Protein AF-A0A969LHV2-F1 (afdb_monomer_lite)

Foldseek 3Di:
DDDDDPQDDDDPVCLQVDQKDFHAALDPPDTPDIDGDPDDPNDDCPDPSNVVVVVVSVVSSVVRVVVVVPD

Radius of gyration: 13.48 Å; chains: 1; bounding box: 27×20×43 Å

Sequence (71 aa):
MRRGSEGGAYSRETLPLADRIGVMGTKPGSIKEVLDIDLEHPRDCTSTEFVALDRRIKQLVREEVEKLGVT

Structure (mmCIF, N/CA/C/O backbone):
data_AF-A0A969LHV2-F1
#
_entry.id   AF-A0A969LHV2-F1
#
loop_
_atom_site.group_PDB
_atom_site.id
_atom_site.type_symbol
_atom_site.label_atom_id
_atom_site.label_alt_id
_atom_site.label_comp_id
_atom_site.label_asym_id
_atom_site.label_entity_id
_atom_site.label_seq_id
_atom_site.pdbx_PDB_ins_code
_atom_site.Cartn_x
_atom_site.Cartn_y
_atom_site.Cartn_z
_atom_site.occupancy
_atom_site.B_iso_or_equiv
_atom_site.auth_seq_id
_atom_site.auth_comp_id
_atom_site.auth_asym_id
_atom_site.auth_atom_id
_atom_site.pdbx_PDB_model_num
ATOM 1 N N . MET A 1 1 ? -12.610 -6.211 25.312 1.00 36.00 1 MET A N 1
ATOM 2 C CA . MET A 1 1 ? -12.006 -7.068 24.268 1.00 36.00 1 MET A CA 1
ATOM 3 C C . MET A 1 1 ? -11.597 -6.179 23.099 1.00 36.00 1 MET A C 1
ATOM 5 O O . MET A 1 1 ? -12.460 -5.787 22.329 1.00 36.00 1 MET A O 1
ATOM 9 N N . ARG A 1 2 ? -10.327 -5.767 23.002 1.00 47.53 2 ARG A N 1
ATOM 10 C CA . ARG A 1 2 ? -9.811 -5.061 21.817 1.00 47.53 2 ARG A CA 1
ATOM 11 C C . ARG A 1 2 ? -9.013 -6.069 20.999 1.00 47.53 2 ARG A C 1
ATOM 13 O O . ARG A 1 2 ? -7.922 -6.436 21.416 1.00 47.53 2 ARG A O 1
ATOM 20 N N . ARG A 1 3 ? -9.577 -6.563 19.895 1.00 44.28 3 ARG A N 1
ATOM 21 C CA . ARG A 1 3 ? -8.780 -7.251 18.875 1.00 44.28 3 ARG A CA 1
ATOM 22 C C . ARG A 1 3 ? -8.309 -6.200 17.886 1.00 44.28 3 ARG A C 1
ATOM 24 O O . ARG A 1 3 ? -9.129 -5.440 17.381 1.00 44.28 3 ARG A O 1
ATOM 31 N N . GLY A 1 4 ? -6.990 -6.126 17.726 1.00 42.91 4 GLY A N 1
ATOM 32 C CA . GLY A 1 4 ? -6.331 -5.245 16.779 1.00 42.91 4 GLY A CA 1
ATOM 33 C C . GLY A 1 4 ? -6.884 -5.482 15.384 1.00 42.91 4 GLY A C 1
ATOM 34 O O . GLY A 1 4 ? -6.990 -6.620 14.933 1.00 42.91 4 GLY A O 1
ATOM 35 N N . SER A 1 5 ? -7.282 -4.392 14.747 1.00 47.94 5 SER A N 1
ATOM 36 C CA . SER A 1 5 ? -7.559 -4.348 13.325 1.00 47.94 5 SER A CA 1
ATOM 37 C C . SER A 1 5 ? -6.228 -4.594 12.624 1.00 47.94 5 SER A C 1
ATOM 39 O O . SER A 1 5 ? -5.351 -3.733 12.656 1.00 47.94 5 SER A O 1
ATOM 41 N N . GLU A 1 6 ? -6.047 -5.782 12.059 1.00 46.81 6 GLU A N 1
ATOM 42 C CA . GLU A 1 6 ? -4.954 -6.057 11.133 1.00 46.81 6 GLU A CA 1
ATOM 43 C C . GLU A 1 6 ? -5.160 -5.123 9.936 1.00 46.81 6 GLU A C 1
ATOM 45 O O . GLU A 1 6 ? -6.009 -5.358 9.076 1.00 46.81 6 GLU A O 1
ATOM 50 N N . GLY A 1 7 ? -4.470 -3.979 9.951 1.00 48.62 7 GLY A N 1
ATOM 51 C CA . GLY A 1 7 ? -4.401 -3.089 8.803 1.00 48.62 7 GLY A CA 1
ATOM 52 C C . GLY A 1 7 ? -3.875 -3.912 7.638 1.00 48.62 7 GLY A C 1
ATOM 53 O O . GLY A 1 7 ? -2.799 -4.493 7.750 1.00 48.62 7 GLY A O 1
ATOM 54 N N . GLY A 1 8 ? -4.679 -4.031 6.578 1.00 56.09 8 GLY A N 1
ATOM 55 C CA . GLY A 1 8 ? -4.395 -4.899 5.440 1.00 56.09 8 GLY A CA 1
ATOM 56 C C . GLY A 1 8 ? -2.976 -4.675 4.928 1.00 56.09 8 GLY A C 1
ATOM 57 O O . GLY A 1 8 ? -2.668 -3.626 4.364 1.00 56.09 8 GLY A O 1
ATOM 58 N N . ALA A 1 9 ? -2.105 -5.651 5.169 1.00 58.47 9 ALA A N 1
ATOM 59 C CA . ALA A 1 9 ? -0.731 -5.611 4.710 1.00 58.47 9 ALA A CA 1
ATOM 60 C C . ALA A 1 9 ? -0.710 -6.020 3.235 1.00 58.47 9 ALA A C 1
ATOM 62 O O . ALA A 1 9 ? -1.095 -7.136 2.891 1.00 58.47 9 ALA A O 1
ATOM 63 N N . TYR A 1 10 ? -0.271 -5.116 2.360 1.00 69.31 10 TYR A N 1
ATOM 64 C CA . TYR A 1 10 ? 0.133 -5.491 1.010 1.00 69.31 10 TYR A CA 1
ATOM 65 C C . TYR A 1 10 ? 1.627 -5.821 1.044 1.00 69.31 10 TYR A C 1
ATOM 67 O O . TYR A 1 10 ? 2.436 -5.045 1.559 1.00 69.31 10 TYR A O 1
ATOM 75 N N . SER A 1 11 ? 2.002 -6.972 0.493 1.00 70.94 11 SER A N 1
ATOM 76 C CA . SER A 1 11 ? 3.404 -7.346 0.320 1.00 70.94 11 SER A CA 1
ATOM 77 C C . SER A 1 11 ? 3.847 -7.014 -1.101 1.00 70.94 11 SER A C 1
ATOM 79 O O . SER A 1 11 ? 3.117 -7.237 -2.067 1.00 70.94 11 SER A O 1
ATOM 81 N N . ARG A 1 12 ? 5.074 -6.509 -1.254 1.00 77.75 12 ARG A N 1
ATOM 82 C CA . ARG A 1 12 ? 5.649 -6.181 -2.573 1.00 77.75 12 ARG A CA 1
ATOM 83 C C . ARG A 1 12 ? 5.767 -7.406 -3.489 1.00 77.75 12 ARG A C 1
ATOM 85 O O . ARG A 1 12 ? 5.759 -7.260 -4.704 1.00 77.75 12 ARG A O 1
ATOM 92 N N . GLU A 1 13 ? 5.848 -8.601 -2.913 1.00 78.62 13 GLU A N 1
ATOM 93 C CA . GLU A 1 13 ? 5.814 -9.879 -3.638 1.00 78.62 13 GLU A CA 1
ATOM 94 C C . GLU A 1 13 ? 4.424 -10.243 -4.191 1.00 78.62 13 GLU A C 1
ATOM 96 O O . GLU A 1 13 ? 4.332 -10.998 -5.151 1.00 78.62 13 GLU A O 1
ATOM 101 N N . THR A 1 14 ? 3.345 -9.673 -3.643 1.00 78.81 14 THR A N 1
ATOM 102 C CA . THR A 1 14 ? 1.962 -9.940 -4.074 1.00 78.81 14 THR A CA 1
ATOM 103 C C . THR A 1 14 ? 1.534 -9.056 -5.247 1.00 78.81 14 THR A C 1
ATOM 105 O O . THR A 1 14 ? 0.750 -9.488 -6.086 1.00 78.81 14 THR A O 1
ATOM 108 N N . LEU A 1 15 ? 2.072 -7.835 -5.347 1.00 79.25 15 LEU A N 1
ATOM 109 C CA . LEU A 1 15 ? 1.760 -6.877 -6.417 1.00 79.25 15 LEU A CA 1
ATOM 110 C C . LEU A 1 15 ? 1.941 -7.418 -7.851 1.00 79.25 15 LEU A C 1
ATOM 112 O O . LEU A 1 15 ? 1.041 -7.204 -8.663 1.00 79.25 15 LEU A O 1
ATOM 116 N N . PRO A 1 16 ? 3.044 -8.110 -8.208 1.00 81.12 16 PRO A N 1
ATOM 117 C CA . PRO A 1 16 ? 3.221 -8.602 -9.576 1.00 81.12 16 PRO A CA 1
ATOM 118 C C . PRO A 1 16 ? 2.266 -9.741 -9.954 1.00 81.12 16 PRO A C 1
ATOM 120 O O . PRO A 1 16 ? 2.112 -9.997 -11.140 1.00 81.12 16 PRO A O 1
ATOM 123 N N . LEU A 1 17 ? 1.636 -10.402 -8.976 1.00 82.81 17 LEU A N 1
ATOM 124 C CA . LEU A 1 17 ? 0.707 -11.522 -9.183 1.00 82.81 17 LEU A CA 1
ATOM 125 C C . LEU A 1 17 ? -0.768 -11.091 -9.163 1.00 82.81 17 LEU A C 1
ATOM 127 O O . LEU A 1 17 ? -1.652 -11.898 -9.437 1.00 82.81 17 LEU A O 1
ATOM 131 N N . ALA A 1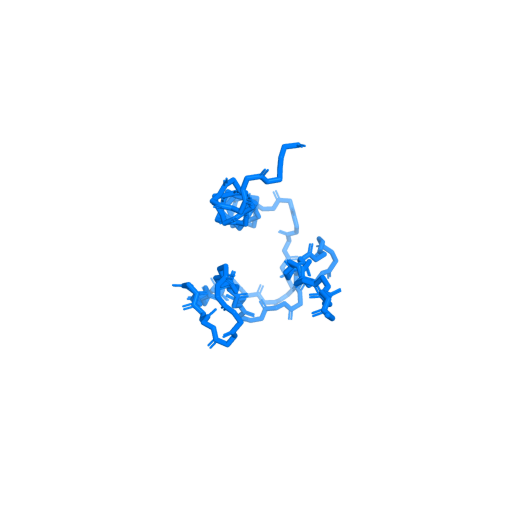 18 ? -1.050 -9.854 -8.757 1.00 83.38 18 ALA A N 1
ATOM 132 C CA . ALA A 1 18 ? -2.407 -9.388 -8.529 1.00 83.38 18 ALA A CA 1
ATOM 133 C C . ALA A 1 18 ? -3.006 -8.750 -9.792 1.00 83.38 18 ALA A C 1
ATOM 135 O O . ALA A 1 18 ? -2.545 -7.704 -10.252 1.00 83.38 18 AL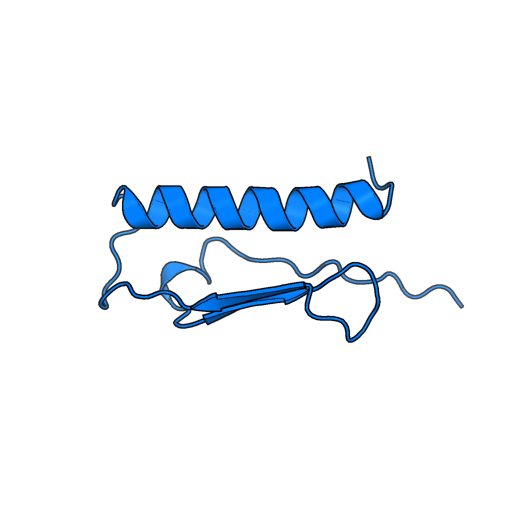A A O 1
ATOM 136 N N . ASP A 1 19 ? -4.103 -9.317 -10.290 1.00 85.25 19 ASP A N 1
ATOM 137 C CA . ASP A 1 19 ? -4.980 -8.659 -11.270 1.00 85.25 19 ASP A CA 1
ATOM 138 C C . ASP A 1 19 ? -5.781 -7.513 -10.638 1.00 85.25 19 ASP A C 1
ATOM 140 O O . ASP A 1 19 ? -6.088 -6.517 -11.288 1.00 85.25 19 ASP A O 1
ATOM 144 N N . ARG A 1 20 ? -6.110 -7.633 -9.345 1.00 86.75 20 ARG A N 1
ATOM 145 C CA . ARG A 1 20 ? -6.880 -6.633 -8.598 1.00 86.75 20 ARG A CA 1
ATOM 146 C C . ARG A 1 20 ? -6.384 -6.482 -7.175 1.00 86.75 20 ARG A C 1
ATOM 148 O O . ARG A 1 20 ? -6.047 -7.465 -6.518 1.00 86.75 20 ARG A O 1
ATOM 155 N N . ILE A 1 21 ? -6.406 -5.249 -6.680 1.00 86.31 21 ILE A N 1
ATOM 156 C CA . ILE A 1 21 ? -5.958 -4.907 -5.329 1.00 86.31 21 ILE A CA 1
ATOM 157 C C . ILE A 1 21 ? -7.072 -4.153 -4.610 1.00 86.31 21 ILE A C 1
ATOM 159 O O . ILE A 1 21 ? -7.435 -3.044 -4.989 1.00 86.31 21 ILE A O 1
ATOM 163 N N . GLY A 1 22 ? -7.614 -4.757 -3.553 1.00 86.50 22 GLY A N 1
ATOM 164 C CA . GLY A 1 22 ? -8.567 -4.102 -2.661 1.00 86.50 22 GLY A CA 1
ATOM 165 C C . GLY A 1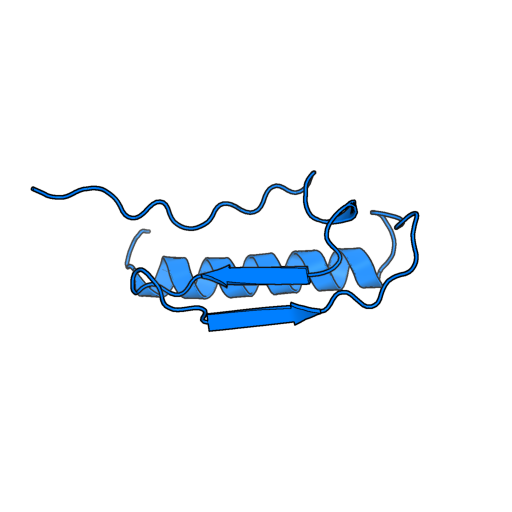 22 ? -7.848 -3.372 -1.529 1.00 86.50 22 GLY A C 1
ATOM 166 O O . GLY A 1 22 ? -7.141 -3.995 -0.741 1.00 86.50 22 GLY A O 1
ATOM 167 N N . VAL A 1 23 ? -8.053 -2.062 -1.418 1.00 84.50 23 VAL A N 1
ATOM 168 C CA . VAL A 1 23 ? -7.611 -1.260 -0.274 1.00 84.50 23 VAL A CA 1
ATOM 169 C C . VAL A 1 23 ? -8.717 -1.267 0.773 1.00 84.50 23 VAL A C 1
ATOM 171 O O . VAL A 1 23 ? -9.803 -0.719 0.566 1.00 84.50 23 VAL A O 1
ATOM 174 N N . MET A 1 24 ? -8.437 -1.892 1.913 1.00 84.94 24 MET A N 1
ATOM 175 C CA . MET A 1 24 ? -9.362 -1.928 3.042 1.00 84.94 24 MET A CA 1
ATOM 176 C C . MET A 1 24 ? -9.364 -0.581 3.761 1.00 84.94 24 MET A C 1
ATOM 178 O O . MET A 1 24 ? -8.312 -0.011 4.043 1.00 84.94 24 MET A O 1
ATOM 182 N N . GLY A 1 25 ? -10.559 -0.072 4.048 1.00 80.44 25 GLY A N 1
ATOM 183 C CA . GLY A 1 25 ? -10.731 1.132 4.845 1.00 80.44 25 GLY A CA 1
ATOM 184 C C . GLY A 1 25 ? -10.577 0.861 6.342 1.00 80.44 25 GLY A C 1
ATOM 185 O O . GLY A 1 25 ? -10.547 -0.277 6.808 1.00 80.44 25 GLY A O 1
ATOM 186 N N . THR A 1 26 ? -10.549 1.937 7.122 1.00 79.56 26 THR A N 1
ATOM 187 C CA . THR A 1 26 ? -10.387 1.898 8.589 1.00 79.56 26 THR A CA 1
ATOM 188 C C . THR A 1 26 ? -11.523 1.206 9.352 1.00 79.56 26 THR A C 1
ATOM 190 O O . THR A 1 26 ? -11.335 0.770 10.489 1.00 79.56 26 THR A O 1
ATOM 193 N N . LYS A 1 27 ? -12.712 1.099 8.748 1.00 78.00 27 LYS A N 1
ATOM 194 C CA . LYS A 1 27 ? -13.843 0.350 9.305 1.00 78.00 27 LYS A CA 1
ATOM 195 C C . LYS A 1 27 ? -13.778 -1.112 8.844 1.00 78.00 27 LYS A C 1
ATOM 197 O O . LYS A 1 27 ? -13.698 -1.352 7.639 1.00 78.00 27 LYS A O 1
ATOM 202 N N . PRO A 1 28 ? -13.881 -2.093 9.759 1.00 76.06 28 PRO A N 1
ATOM 203 C CA . PRO A 1 28 ? -13.908 -3.500 9.378 1.00 76.06 28 PRO A CA 1
ATOM 204 C C . PRO A 1 28 ? -15.061 -3.766 8.402 1.00 76.06 28 PRO A C 1
ATOM 206 O O . PRO A 1 28 ? -16.181 -3.303 8.610 1.00 76.06 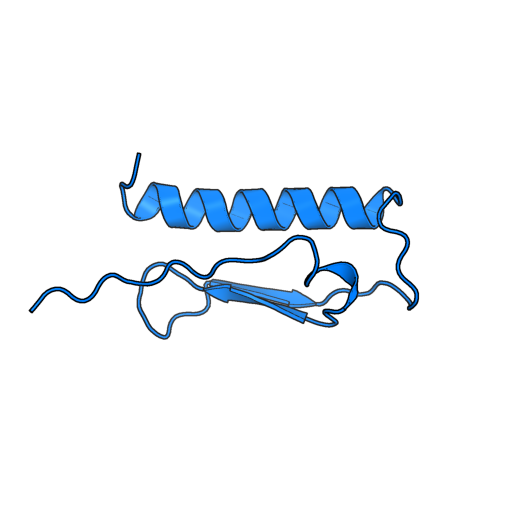28 PRO A O 1
ATOM 209 N N . GLY A 1 29 ? -14.767 -4.482 7.316 1.00 77.25 29 GLY A N 1
ATOM 210 C CA . GLY A 1 29 ? -15.727 -4.773 6.247 1.00 77.25 29 GLY A CA 1
ATOM 211 C C . GLY A 1 29 ? -15.961 -3.634 5.247 1.00 77.25 29 GLY A C 1
ATOM 212 O O . GLY A 1 29 ? -16.765 -3.803 4.337 1.00 77.25 29 GLY A O 1
ATOM 213 N N . SER A 1 30 ? -15.280 -2.489 5.380 1.00 80.00 30 SER A N 1
ATOM 214 C CA . SER A 1 30 ? -15.336 -1.414 4.382 1.00 80.00 30 SER A CA 1
ATOM 215 C C . SER A 1 30 ? -14.150 -1.492 3.425 1.00 80.00 30 SER A C 1
ATOM 217 O O . SER A 1 30 ? -12.999 -1.512 3.854 1.00 80.00 30 SER A O 1
ATOM 219 N N . ILE A 1 31 ? -14.435 -1.487 2.125 1.00 83.75 31 ILE A N 1
ATOM 220 C CA . ILE A 1 31 ? -13.431 -1.352 1.067 1.00 83.75 31 ILE A CA 1
ATOM 221 C C . ILE A 1 31 ? -13.387 0.125 0.683 1.00 83.75 31 ILE A C 1
ATOM 223 O O . ILE A 1 31 ? -14.424 0.700 0.355 1.00 83.75 31 ILE A O 1
ATOM 227 N N . LYS A 1 32 ? -12.209 0.749 0.755 1.00 82.81 32 LYS A N 1
ATOM 228 C CA . LYS A 1 32 ? -12.024 2.140 0.324 1.00 82.81 32 LYS A CA 1
ATOM 229 C C . LYS A 1 32 ? -12.006 2.230 -1.193 1.00 82.81 32 LYS A C 1
ATOM 231 O O . LYS A 1 32 ? -12.702 3.056 -1.769 1.00 82.81 32 LYS A O 1
ATOM 236 N N . GLU A 1 33 ? -11.177 1.404 -1.818 1.00 86.06 33 GLU A N 1
ATOM 237 C CA . GLU A 1 33 ? -10.943 1.440 -3.256 1.00 86.06 33 GLU A CA 1
ATOM 238 C C . GLU A 1 33 ? -10.535 0.049 -3.741 1.00 86.06 33 GLU A C 1
ATOM 240 O O . GLU A 1 33 ? -9.827 -0.673 -3.040 1.00 86.06 33 GLU A O 1
ATOM 245 N N . VAL A 1 34 ? -10.983 -0.328 -4.935 1.00 88.56 34 VAL A N 1
ATOM 246 C CA . VAL A 1 34 ? -10.482 -1.504 -5.651 1.00 88.56 34 VAL A CA 1
ATOM 247 C C . VAL A 1 34 ? -9.735 -0.997 -6.872 1.00 88.56 34 VAL A C 1
ATOM 249 O O . VAL A 1 34 ? -10.301 -0.288 -7.700 1.00 88.56 34 VAL A O 1
ATOM 252 N N . LEU A 1 35 ? -8.459 -1.344 -6.959 1.00 87.12 35 LEU A N 1
ATOM 253 C CA . LEU A 1 35 ? -7.587 -1.024 -8.076 1.00 87.12 35 LEU A CA 1
ATOM 254 C C . LEU A 1 35 ? -7.589 -2.210 -9.035 1.00 87.12 35 LEU A C 1
ATOM 256 O O . LEU A 1 35 ? -7.167 -3.305 -8.659 1.00 87.12 35 LEU A O 1
ATOM 260 N N . ASP A 1 36 ? -8.075 -1.987 -10.249 1.00 87.38 36 ASP A N 1
ATOM 261 C CA . ASP A 1 36 ? -7.906 -2.924 -11.356 1.00 87.38 36 ASP A CA 1
ATOM 262 C C . ASP A 1 36 ? -6.533 -2.678 -11.980 1.00 87.38 36 ASP A C 1
ATOM 264 O O . ASP A 1 36 ? -6.168 -1.525 -12.238 1.00 87.38 36 ASP A O 1
ATOM 268 N N . ILE A 1 37 ? -5.730 -3.734 -12.107 1.00 85.38 37 ILE A N 1
ATOM 269 C CA . ILE A 1 37 ? -4.379 -3.603 -12.629 1.00 85.38 37 ILE A CA 1
ATOM 270 C C . ILE A 1 37 ? -4.364 -4.079 -14.074 1.00 85.38 37 ILE A C 1
ATOM 272 O O . ILE A 1 37 ? -4.222 -5.269 -14.339 1.00 85.38 37 ILE A O 1
ATOM 276 N N . ASP A 1 38 ? -4.452 -3.127 -14.994 1.00 83.06 38 ASP A N 1
ATOM 277 C CA . ASP A 1 38 ? -4.381 -3.356 -16.438 1.00 83.06 38 ASP A CA 1
ATOM 278 C C . ASP A 1 38 ? -2.916 -3.387 -16.902 1.00 83.06 38 ASP A C 1
ATOM 280 O O . ASP A 1 38 ? -2.404 -2.481 -17.551 1.00 83.06 38 ASP A O 1
ATOM 284 N N . LEU A 1 39 ? -2.177 -4.399 -16.452 1.00 81.12 39 LEU A N 1
ATOM 285 C CA . LEU A 1 39 ? -0.800 -4.645 -16.884 1.00 81.12 39 LEU A CA 1
ATOM 286 C C . LEU A 1 39 ? -0.678 -6.110 -17.312 1.00 81.12 39 LEU A C 1
ATOM 288 O O . LEU A 1 39 ? -1.035 -7.015 -16.551 1.00 81.12 39 LEU A O 1
ATOM 292 N N . GLU A 1 40 ? -0.158 -6.353 -18.512 1.00 79.38 40 GLU A N 1
ATOM 293 C CA . GLU A 1 40 ? 0.004 -7.705 -19.059 1.00 79.38 40 GLU A CA 1
ATOM 294 C C . GLU A 1 40 ? 1.051 -8.526 -18.287 1.00 79.38 40 GLU A C 1
ATOM 296 O O . GLU A 1 40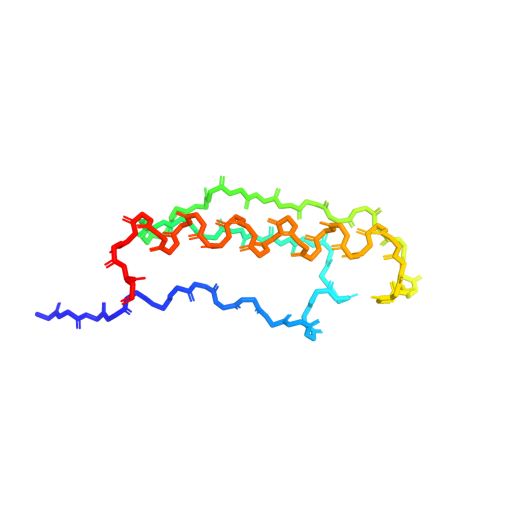 ? 2.068 -8.013 -17.815 1.00 79.38 40 GLU A O 1
ATOM 301 N N . HIS A 1 41 ? 0.785 -9.827 -18.137 1.00 77.69 41 HIS A N 1
ATOM 302 C CA . HIS A 1 41 ? 1.717 -10.774 -17.525 1.00 77.69 41 HIS A CA 1
ATOM 303 C C . HIS A 1 41 ? 2.747 -11.281 -18.554 1.00 77.69 41 HIS A C 1
ATOM 305 O O . HIS A 1 41 ? 2.364 -11.561 -19.691 1.00 77.69 41 HIS A O 1
ATOM 311 N N . PRO A 1 42 ? 4.018 -11.518 -18.163 1.00 79.19 42 PRO A N 1
ATOM 312 C CA . PRO A 1 42 ? 4.622 -11.282 -16.848 1.00 79.19 42 PRO A CA 1
ATOM 313 C C . PRO A 1 42 ? 4.969 -9.803 -16.629 1.00 79.19 42 PRO A C 1
ATOM 315 O O . PRO A 1 42 ? 5.607 -9.172 -17.469 1.00 79.19 42 PRO A O 1
ATOM 318 N N . ARG A 1 43 ? 4.591 -9.255 -15.470 1.00 79.81 43 ARG A N 1
ATOM 319 C CA . ARG A 1 43 ? 4.823 -7.838 -15.177 1.00 79.81 43 ARG A CA 1
ATOM 320 C C . ARG A 1 43 ? 6.268 -7.571 -14.811 1.00 79.81 43 ARG A C 1
ATOM 322 O O . ARG A 1 43 ? 6.830 -8.208 -13.919 1.00 79.81 43 ARG A O 1
ATOM 329 N N . ASP A 1 44 ? 6.833 -6.559 -15.449 1.00 81.06 44 ASP A N 1
ATOM 330 C CA . ASP A 1 44 ? 8.165 -6.089 -15.125 1.00 81.06 44 ASP A CA 1
ATOM 331 C C . ASP A 1 44 ? 8.112 -5.135 -13.918 1.00 81.06 44 ASP A C 1
ATOM 333 O O . ASP A 1 44 ? 7.535 -4.047 -13.964 1.00 81.06 44 ASP A O 1
ATOM 337 N N . CYS A 1 45 ? 8.724 -5.555 -12.807 1.00 78.06 45 CYS A N 1
ATOM 338 C CA . CYS A 1 45 ? 8.726 -4.805 -11.544 1.00 78.06 45 CYS A CA 1
ATOM 339 C C . CYS A 1 45 ? 9.543 -3.501 -11.609 1.00 78.06 45 CYS A C 1
ATOM 341 O O . CYS A 1 45 ? 9.523 -2.717 -10.658 1.00 78.06 45 CYS A O 1
ATOM 343 N N . THR A 1 46 ? 10.303 -3.292 -12.687 1.00 81.69 46 THR A N 1
ATOM 344 C CA . THR A 1 46 ? 11.119 -2.093 -12.915 1.00 81.69 46 THR A CA 1
ATOM 345 C C . THR A 1 46 ? 10.448 -1.096 -13.855 1.00 81.69 46 THR A C 1
ATOM 347 O O . THR A 1 46 ? 10.910 0.039 -13.974 1.00 81.69 46 THR A O 1
ATOM 350 N N . SER A 1 47 ? 9.332 -1.482 -14.476 1.00 85.38 47 SER A N 1
ATOM 351 C CA . SER A 1 47 ? 8.580 -0.629 -15.382 1.00 85.38 47 SER A CA 1
ATOM 352 C C . SER A 1 47 ? 7.966 0.553 -14.649 1.00 85.38 47 SER A C 1
ATOM 354 O O . SER A 1 47 ? 7.472 0.437 -13.525 1.00 85.38 47 SER A O 1
ATOM 356 N N . THR A 1 48 ? 7.960 1.702 -15.321 1.00 88.00 48 THR A N 1
ATOM 357 C CA . THR A 1 48 ? 7.438 2.962 -14.782 1.00 88.00 48 THR A CA 1
ATOM 358 C C . THR A 1 48 ? 6.000 2.821 -14.288 1.00 88.00 48 THR A C 1
ATOM 360 O O . THR A 1 48 ? 5.689 3.294 -13.196 1.00 88.00 48 THR A O 1
ATOM 363 N N . GLU A 1 49 ? 5.159 2.098 -15.031 1.00 85.44 49 GLU A N 1
ATOM 364 C CA . GLU A 1 49 ? 3.759 1.850 -14.671 1.00 85.44 49 GLU A CA 1
ATOM 365 C C . GLU A 1 49 ? 3.630 1.068 -13.356 1.00 85.44 49 GLU A C 1
ATOM 367 O O . GLU A 1 49 ? 2.838 1.426 -12.483 1.00 85.44 49 GLU A O 1
ATOM 372 N N . PHE A 1 50 ? 4.467 0.044 -13.160 1.00 86.25 50 PHE A N 1
ATOM 373 C CA . PHE A 1 50 ? 4.474 -0.749 -11.931 1.00 86.25 50 PHE A CA 1
ATOM 374 C C . PHE A 1 50 ? 4.949 0.077 -10.731 1.00 86.25 50 PHE A C 1
ATOM 376 O O . PHE A 1 50 ? 4.355 0.023 -9.654 1.00 86.25 50 PHE A O 1
ATOM 383 N N . VAL A 1 51 ? 5.993 0.889 -10.913 1.00 88.56 51 VAL A N 1
ATOM 384 C CA . VAL A 1 51 ? 6.501 1.785 -9.863 1.00 88.56 51 VAL A CA 1
ATOM 385 C C . VAL A 1 51 ? 5.465 2.853 -9.500 1.00 88.56 51 VAL A C 1
ATOM 387 O O . VAL A 1 51 ? 5.309 3.187 -8.323 1.00 88.56 51 VAL A O 1
ATOM 390 N N . ALA A 1 52 ? 4.742 3.390 -10.485 1.00 89.25 52 ALA A N 1
ATOM 391 C CA . ALA A 1 52 ? 3.658 4.341 -10.256 1.00 89.25 52 ALA A CA 1
ATOM 392 C C . ALA A 1 52 ? 2.504 3.698 -9.473 1.00 89.25 52 ALA A C 1
ATOM 394 O O . ALA A 1 52 ? 2.013 4.286 -8.505 1.00 89.25 52 ALA A O 1
ATOM 395 N N . LEU A 1 53 ? 2.128 2.470 -9.835 1.00 87.62 53 LEU A N 1
ATOM 396 C CA . LEU A 1 53 ? 1.112 1.696 -9.133 1.00 87.62 53 LEU A CA 1
ATOM 397 C C . LEU A 1 53 ? 1.506 1.401 -7.680 1.00 87.62 53 LEU A C 1
ATOM 399 O O . LEU A 1 53 ? 0.726 1.676 -6.768 1.00 87.62 53 LEU A O 1
ATOM 403 N N . ASP A 1 54 ? 2.717 0.885 -7.451 1.00 87.44 54 ASP A N 1
ATOM 404 C CA . ASP A 1 54 ? 3.241 0.612 -6.109 1.00 87.44 54 ASP A CA 1
ATOM 405 C C . ASP A 1 54 ? 3.192 1.877 -5.242 1.00 87.44 54 ASP A C 1
ATOM 407 O O . ASP A 1 54 ? 2.652 1.844 -4.134 1.00 87.44 54 ASP A O 1
ATOM 411 N N . ARG A 1 55 ? 3.653 3.021 -5.766 1.00 89.81 55 ARG A N 1
ATOM 412 C CA . ARG A 1 55 ? 3.585 4.313 -5.065 1.00 89.81 55 ARG A CA 1
ATOM 413 C C . ARG A 1 55 ? 2.153 4.721 -4.728 1.00 89.81 55 ARG A C 1
ATOM 415 O O . ARG A 1 55 ? 1.910 5.163 -3.604 1.00 89.81 55 ARG A O 1
ATOM 422 N N . ARG A 1 56 ? 1.209 4.556 -5.661 1.00 89.38 56 ARG A N 1
ATOM 423 C CA . ARG A 1 56 ? -0.211 4.859 -5.427 1.00 89.38 56 ARG A CA 1
ATOM 424 C C . ARG A 1 56 ? -0.774 4.009 -4.288 1.00 89.38 56 ARG A C 1
ATOM 426 O O . ARG A 1 56 ? -1.417 4.546 -3.391 1.00 89.38 56 ARG A O 1
ATOM 433 N N . ILE A 1 57 ? -0.494 2.708 -4.281 1.00 87.75 57 ILE A N 1
ATOM 434 C CA . ILE A 1 57 ? -0.953 1.788 -3.229 1.00 87.75 57 ILE A CA 1
ATOM 435 C C . ILE A 1 57 ? -0.345 2.168 -1.878 1.00 87.75 57 ILE A C 1
ATOM 437 O O . ILE A 1 57 ? -1.075 2.274 -0.891 1.00 87.75 57 ILE A O 1
ATOM 441 N N . LYS A 1 58 ? 0.969 2.440 -1.836 1.00 87.00 58 LYS A N 1
ATOM 442 C CA . LYS A 1 58 ? 1.660 2.906 -0.622 1.00 87.00 58 LYS A CA 1
ATOM 443 C C . LYS A 1 58 ? 0.967 4.132 -0.034 1.00 87.00 58 LYS A C 1
ATOM 445 O O . LYS A 1 58 ? 0.751 4.192 1.174 1.00 87.00 58 LYS A O 1
ATOM 450 N N . GLN A 1 59 ? 0.620 5.094 -0.888 1.00 89.31 59 GLN A N 1
ATOM 451 C CA . GLN A 1 59 ? -0.047 6.319 -0.474 1.00 89.31 59 GLN A CA 1
ATOM 452 C C . GLN A 1 59 ? -1.451 6.040 0.069 1.00 89.31 59 GLN A C 1
ATOM 454 O O . GLN A 1 59 ? -1.764 6.483 1.168 1.00 89.31 59 GLN A O 1
ATOM 459 N N . LEU A 1 60 ? -2.262 5.253 -0.643 1.00 87.25 60 LEU A N 1
ATOM 460 C CA . LEU A 1 60 ? -3.619 4.913 -0.209 1.00 87.25 60 LEU A CA 1
ATOM 461 C C . LEU A 1 60 ? -3.626 4.218 1.153 1.00 87.25 60 LEU A C 1
ATOM 463 O O . LEU A 1 60 ? -4.446 4.555 2.004 1.00 87.25 60 LEU A O 1
ATOM 467 N N . VAL A 1 61 ? -2.703 3.279 1.368 1.00 85.06 61 VAL A N 1
ATOM 468 C CA . VAL A 1 61 ? -2.555 2.574 2.647 1.00 85.06 61 VAL A CA 1
ATOM 469 C C . VAL A 1 61 ? -2.083 3.527 3.737 1.00 85.06 61 VAL A C 1
ATOM 471 O O . VAL A 1 61 ? -2.653 3.526 4.825 1.00 85.06 61 VAL A O 1
ATOM 474 N N . ARG A 1 62 ? -1.093 4.380 3.448 1.00 85.31 62 ARG A N 1
ATOM 475 C CA . ARG A 1 62 ? -0.622 5.400 4.390 1.00 85.31 62 ARG A CA 1
ATOM 476 C C . ARG A 1 62 ? -1.761 6.318 4.833 1.00 85.31 62 ARG A C 1
ATOM 478 O O . ARG A 1 62 ? -1.930 6.499 6.031 1.00 85.31 62 ARG A O 1
ATOM 485 N N . GLU A 1 63 ? -2.564 6.831 3.904 1.00 86.44 63 GLU A N 1
ATOM 486 C CA . GLU A 1 63 ? -3.713 7.685 4.228 1.00 86.44 63 GLU A CA 1
ATOM 487 C C . GLU A 1 63 ? -4.701 6.989 5.176 1.00 86.44 63 GLU A C 1
ATOM 489 O O . GLU A 1 63 ? -5.280 7.624 6.060 1.00 86.44 63 GLU A O 1
ATOM 494 N N . GLU A 1 64 ? -4.914 5.681 5.003 1.00 84.25 64 GLU A N 1
ATOM 495 C CA . GLU A 1 64 ? -5.796 4.916 5.887 1.00 84.25 64 GLU A CA 1
ATOM 496 C C . GLU A 1 64 ? -5.170 4.667 7.262 1.00 84.25 64 GLU A C 1
ATOM 498 O O . GLU A 1 64 ? -5.873 4.751 8.268 1.00 84.25 64 GLU A O 1
ATOM 503 N N . VAL A 1 65 ? -3.858 4.435 7.332 1.00 81.69 65 VAL A N 1
ATOM 504 C CA . VAL A 1 65 ? -3.126 4.317 8.603 1.00 81.69 65 VAL A CA 1
ATOM 505 C C . VAL A 1 65 ? -3.107 5.651 9.358 1.00 81.69 65 VAL A C 1
ATOM 507 O O . VAL A 1 65 ? -3.372 5.677 10.559 1.00 81.69 65 VAL A O 1
ATOM 510 N N . GLU A 1 66 ? -2.891 6.773 8.667 1.00 83.44 66 GLU A N 1
ATOM 511 C CA . GLU A 1 66 ? -2.900 8.118 9.261 1.00 83.44 66 GLU A CA 1
ATOM 512 C C . GLU A 1 66 ? -4.271 8.458 9.867 1.00 83.44 66 GLU A C 1
ATOM 514 O O . GLU A 1 66 ? -4.348 8.997 10.971 1.00 83.44 66 GLU A O 1
ATOM 519 N N . LYS A 1 67 ? -5.373 8.058 9.216 1.00 78.19 67 LYS A N 1
ATOM 520 C CA . LYS A 1 67 ? -6.732 8.201 9.777 1.00 78.19 67 LYS A CA 1
ATOM 521 C C . LYS A 1 67 ? -6.959 7.395 11.056 1.00 78.19 67 LYS A C 1
ATOM 523 O O . LYS A 1 67 ? -7.842 7.749 11.835 1.00 78.19 67 LYS A O 1
ATOM 528 N N . LEU A 1 68 ? -6.211 6.311 11.267 1.00 72.44 68 LEU A N 1
ATOM 529 C CA . LEU A 1 68 ? -6.280 5.511 12.493 1.00 72.44 68 LEU A CA 1
ATOM 530 C C . LEU A 1 68 ? -5.483 6.134 13.649 1.00 72.44 68 LEU A C 1
ATOM 532 O O . LEU A 1 68 ? -5.608 5.662 14.778 1.00 72.44 68 LEU A O 1
ATOM 536 N N . GLY A 1 69 ? -4.697 7.189 13.397 1.00 63.16 69 GLY A N 1
ATOM 537 C CA . GLY A 1 69 ? -3.889 7.856 14.420 1.00 63.16 69 GLY A CA 1
ATOM 538 C C . GLY A 1 69 ? -2.736 6.998 14.948 1.00 63.16 69 GLY A C 1
ATOM 539 O O . GLY A 1 69 ? -2.279 7.219 16.067 1.00 63.16 69 GLY A O 1
ATOM 540 N N . VAL A 1 70 ? -2.293 6.003 14.174 1.00 60.47 70 VAL A N 1
ATOM 541 C CA . VAL A 1 70 ? -1.109 5.196 14.485 1.00 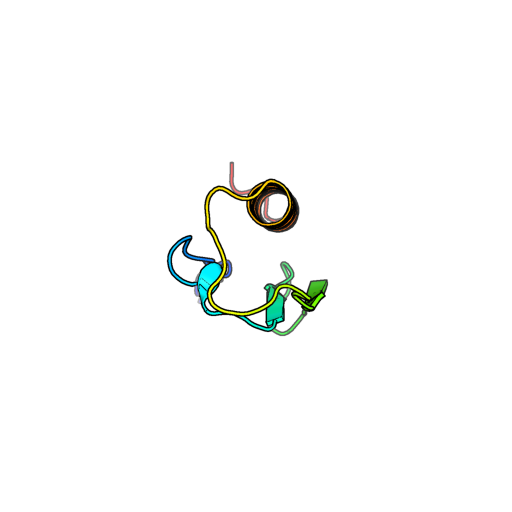60.47 70 VAL A CA 1
ATOM 542 C C . VAL A 1 70 ? 0.097 5.894 13.852 1.00 60.47 70 VAL A C 1
ATOM 544 O O . VAL A 1 70 ? 0.385 5.678 12.677 1.00 60.47 70 VAL A O 1
ATOM 547 N N . THR A 1 71 ? 0.738 6.780 14.615 1.00 51.12 71 THR A N 1
ATOM 548 C CA . THR A 1 71 ? 2.085 7.307 14.326 1.00 51.12 71 THR A CA 1
ATOM 549 C C . THR A 1 71 ? 3.123 6.441 15.017 1.00 51.12 71 THR A C 1
ATOM 551 O O . THR A 1 71 ? 2.898 6.111 16.205 1.00 51.12 71 THR A O 1
#

Secondary structure (DSSP, 8-state):
--------PPPTTTGGG-SEEEEE-SSTT-EEEEEE---PSSP-TTSHHHHHHHHHHHHHHHHHHHHTT--

pLDDT: mean 77.44, std 13.33, range [36.0, 89.81]